Protein AF-A0A8S1D4C1-F1 (afdb_monomer_lite)

Structure (mmCIF, N/CA/C/O backbone):
data_AF-A0A8S1D4C1-F1
#
_entry.id   AF-A0A8S1D4C1-F1
#
loop_
_atom_site.group_PDB
_atom_site.id
_atom_site.type_symbol
_atom_site.label_atom_id
_atom_site.label_alt_id
_atom_site.label_comp_id
_atom_site.label_asym_id
_atom_site.label_entity_id
_atom_site.label_seq_id
_atom_site.pdbx_PDB_ins_code
_atom_site.Cartn_x
_atom_site.Cartn_y
_atom_site.Cartn_z
_atom_site.occupancy
_atom_site.B_iso_or_equiv
_atom_site.auth_seq_id
_atom_site.auth_comp_id
_atom_site.auth_asym_id
_atom_site.auth_atom_id
_atom_site.pdbx_PDB_model_num
ATOM 1 N N . MET A 1 1 ? 5.842 21.127 -34.708 1.00 58.44 1 MET A N 1
ATOM 2 C CA . MET A 1 1 ? 5.033 19.888 -34.715 1.00 58.44 1 MET A CA 1
ATOM 3 C C . MET A 1 1 ? 5.914 18.683 -34.988 1.00 58.44 1 MET A C 1
ATOM 5 O O . MET A 1 1 ? 6.517 18.639 -36.051 1.00 58.44 1 MET A O 1
ATOM 9 N N . LYS A 1 2 ? 5.946 17.712 -34.071 1.00 43.28 2 LYS A N 1
ATOM 10 C CA . LYS A 1 2 ? 6.078 1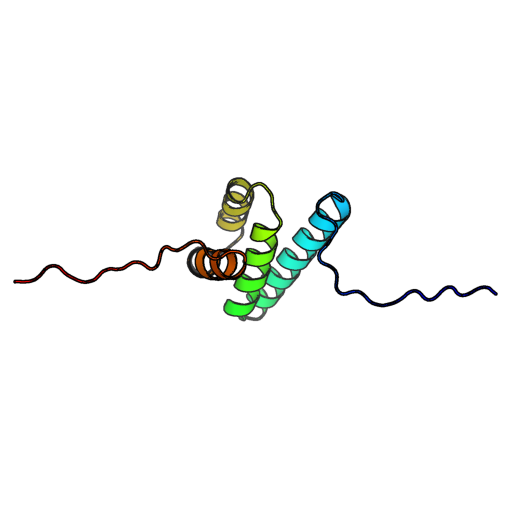6.279 -34.375 1.00 43.28 2 LYS A CA 1
ATOM 11 C C . LYS A 1 2 ? 5.741 15.495 -33.107 1.00 43.28 2 LYS A C 1
ATOM 13 O O . LYS A 1 2 ? 6.579 15.284 -32.240 1.00 43.28 2 LYS A O 1
ATOM 18 N N . ALA A 1 3 ? 4.458 15.166 -32.991 1.00 52.00 3 ALA A N 1
ATOM 19 C CA . ALA A 1 3 ? 3.951 14.205 -32.032 1.00 52.00 3 ALA A CA 1
ATOM 20 C C . ALA A 1 3 ? 4.585 12.839 -32.313 1.00 52.00 3 ALA A C 1
ATOM 22 O O . ALA A 1 3 ? 4.684 12.440 -33.473 1.00 52.00 3 ALA A O 1
ATOM 23 N N . ASN A 1 4 ? 4.968 12.112 -31.267 1.00 44.50 4 ASN A N 1
ATOM 24 C CA . ASN A 1 4 ? 5.166 10.677 -31.385 1.00 44.50 4 ASN A CA 1
ATOM 25 C C . ASN A 1 4 ? 4.525 9.960 -30.196 1.00 44.50 4 ASN A C 1
ATOM 27 O O . ASN A 1 4 ? 5.161 9.651 -29.194 1.00 44.50 4 ASN A O 1
ATOM 31 N N . MET A 1 5 ? 3.230 9.715 -30.376 1.00 63.28 5 MET A N 1
ATOM 32 C CA . MET A 1 5 ? 2.418 8.731 -29.676 1.00 63.28 5 MET A CA 1
ATOM 33 C C . MET A 1 5 ? 3.050 7.337 -29.815 1.00 63.28 5 MET A C 1
ATOM 35 O O . MET A 1 5 ? 3.154 6.816 -30.924 1.00 63.28 5 MET A O 1
ATOM 39 N N . LYS A 1 6 ? 3.455 6.726 -28.699 1.00 47.09 6 LYS A N 1
ATOM 40 C CA . LYS A 1 6 ? 3.627 5.270 -28.547 1.00 47.09 6 LYS A CA 1
ATOM 41 C C . LYS A 1 6 ? 3.069 4.918 -27.166 1.00 47.09 6 LYS A C 1
ATOM 43 O O . LYS A 1 6 ? 3.692 5.203 -26.156 1.00 47.09 6 LYS A O 1
ATOM 48 N N . ASN A 1 7 ? 1.774 4.629 -27.115 1.00 42.19 7 ASN A N 1
ATOM 49 C CA . ASN A 1 7 ? 1.251 3.267 -27.003 1.00 42.19 7 ASN A CA 1
ATOM 50 C C . ASN A 1 7 ? 1.513 2.645 -25.624 1.00 42.19 7 ASN A C 1
ATOM 52 O O . ASN A 1 7 ? 2.541 2.017 -25.391 1.00 42.19 7 ASN A O 1
ATOM 56 N N . THR A 1 8 ? 0.539 2.862 -24.740 1.00 51.91 8 THR A N 1
ATOM 57 C CA . THR A 1 8 ? -0.068 1.858 -23.856 1.00 51.91 8 THR A CA 1
ATOM 58 C C . THR A 1 8 ? 0.717 0.558 -23.689 1.00 51.91 8 THR A C 1
ATOM 60 O O . THR A 1 8 ? 0.669 -0.345 -24.528 1.00 51.91 8 THR A O 1
ATOM 63 N N . SER A 1 9 ? 1.346 0.409 -22.536 1.00 45.03 9 SER A N 1
ATOM 64 C CA . SER A 1 9 ? 1.537 -0.909 -21.960 1.00 45.03 9 SER A CA 1
ATOM 65 C C . SER A 1 9 ? 1.557 -0.741 -20.457 1.00 45.03 9 SER A C 1
ATOM 67 O O . SER A 1 9 ? 2.530 -0.219 -19.920 1.00 45.03 9 SER A O 1
ATOM 69 N N . SER A 1 10 ? 0.470 -1.154 -19.811 1.00 50.06 10 SER A N 1
ATOM 70 C CA . SER A 1 10 ? 0.435 -1.557 -18.411 1.00 50.06 10 SER A CA 1
ATOM 71 C C . SER A 1 10 ? 1.546 -2.590 -18.224 1.00 50.06 10 SER A C 1
ATOM 73 O O . SER A 1 10 ? 1.372 -3.775 -18.494 1.00 50.06 10 SER A O 1
ATOM 75 N N . LYS A 1 11 ? 2.753 -2.116 -17.937 1.00 47.00 11 LYS A N 1
ATOM 76 C CA . LYS A 1 11 ? 3.943 -2.933 -17.761 1.00 47.00 11 LYS A CA 1
ATOM 77 C C . LYS A 1 11 ? 4.443 -2.602 -16.385 1.00 47.00 11 LYS A C 1
ATOM 79 O O . LYS A 1 11 ? 4.834 -1.467 -16.125 1.00 47.00 11 LYS A O 1
ATOM 84 N N . LEU A 1 12 ? 4.381 -3.621 -15.541 1.00 49.69 12 LEU A N 1
ATOM 85 C CA . LEU A 1 12 ? 5.185 -3.744 -14.340 1.00 49.69 12 LEU A CA 1
ATOM 86 C C . LEU A 1 12 ? 6.534 -3.029 -14.561 1.00 49.69 12 LEU A C 1
ATOM 88 O O . LEU A 1 12 ? 7.132 -3.215 -15.633 1.00 49.69 12 LEU A O 1
ATOM 92 N N . PRO A 1 13 ? 6.974 -2.171 -13.623 1.00 52.25 13 PRO A N 1
ATOM 93 C CA . PRO A 1 13 ? 8.206 -1.409 -13.778 1.00 52.25 13 PRO A CA 1
ATOM 94 C C . PRO A 1 13 ? 9.354 -2.349 -14.152 1.00 52.25 13 PRO A C 1
ATOM 96 O O . PRO A 1 13 ? 9.432 -3.481 -13.670 1.00 52.25 13 PRO A O 1
ATOM 99 N N . ASN A 1 14 ? 10.244 -1.898 -15.041 1.00 58.28 14 ASN A N 1
ATOM 100 C CA . ASN A 1 14 ? 11.457 -2.652 -15.340 1.00 58.28 14 ASN A CA 1
ATOM 101 C C . ASN A 1 14 ? 12.213 -2.857 -14.024 1.00 58.28 14 ASN A C 1
ATOM 103 O O . ASN A 1 14 ? 12.697 -1.892 -13.449 1.00 58.28 14 ASN A O 1
ATOM 107 N N . MET A 1 15 ? 12.354 -4.100 -13.565 1.00 60.97 15 MET A N 1
ATOM 108 C CA . MET A 1 15 ? 13.010 -4.420 -12.286 1.00 60.97 15 MET A CA 1
ATOM 109 C C . MET A 1 15 ? 14.519 -4.088 -12.265 1.00 60.97 15 MET A C 1
ATOM 111 O O . MET A 1 15 ? 15.157 -4.210 -11.229 1.00 60.97 15 MET A O 1
ATOM 115 N N . ASN A 1 16 ? 15.089 -3.659 -13.401 1.00 62.72 16 ASN A N 1
ATOM 116 C CA . ASN A 1 16 ? 16.440 -3.087 -13.502 1.00 62.72 16 ASN A CA 1
ATOM 117 C C . ASN A 1 16 ? 16.482 -1.570 -13.244 1.00 62.72 16 ASN A C 1
ATOM 119 O O . ASN A 1 16 ? 17.560 -1.002 -13.090 1.00 62.72 16 ASN A O 1
ATOM 123 N N . ASP A 1 17 ? 15.330 -0.903 -13.231 1.00 75.88 17 ASP A N 1
ATOM 124 C CA . ASP A 1 17 ? 15.216 0.533 -13.019 1.00 75.88 17 ASP A CA 1
ATOM 125 C C . ASP A 1 17 ? 14.822 0.783 -11.560 1.00 75.88 17 ASP A C 1
ATOM 127 O O . ASP A 1 17 ? 13.646 0.763 -11.184 1.00 75.88 17 ASP A O 1
ATOM 131 N N . HIS A 1 18 ? 15.838 0.962 -10.712 1.00 73.31 18 HIS A N 1
ATOM 132 C CA . HIS A 1 18 ? 15.635 1.224 -9.288 1.00 73.31 18 HIS A CA 1
ATOM 133 C C . HIS A 1 18 ? 14.757 2.460 -9.047 1.00 73.31 18 HIS A C 1
ATOM 135 O O . HIS A 1 18 ? 14.020 2.481 -8.066 1.00 73.31 18 HIS A O 1
ATOM 141 N N . GLU A 1 19 ? 14.776 3.459 -9.938 1.00 81.81 19 GLU A N 1
ATOM 142 C CA . GLU A 1 19 ? 13.940 4.653 -9.793 1.00 81.81 19 GLU A CA 1
ATOM 143 C C . GLU A 1 19 ? 12.457 4.329 -10.033 1.00 81.81 19 GLU A C 1
ATOM 145 O O . GLU A 1 19 ? 11.593 4.777 -9.276 1.00 81.81 19 GLU A O 1
ATOM 150 N N . ALA A 1 20 ? 12.150 3.502 -11.037 1.00 82.81 20 ALA A N 1
ATOM 151 C CA . ALA A 1 20 ? 10.787 3.047 -11.304 1.00 82.81 20 ALA A CA 1
ATOM 152 C C . ALA A 1 20 ? 10.240 2.146 -10.184 1.00 82.81 20 ALA A C 1
ATOM 154 O O . ALA A 1 20 ? 9.097 2.325 -9.761 1.00 82.81 20 ALA A O 1
ATOM 155 N N . VAL A 1 21 ? 11.053 1.212 -9.673 1.00 82.31 21 VAL A N 1
ATOM 156 C CA . VAL A 1 21 ? 10.672 0.343 -8.544 1.00 82.31 21 VAL A CA 1
ATOM 157 C C . VAL A 1 21 ? 10.458 1.166 -7.277 1.00 82.31 21 VAL A C 1
ATOM 159 O O . VAL A 1 21 ? 9.461 0.975 -6.586 1.00 82.31 21 VAL A O 1
ATOM 162 N N . GLN A 1 22 ? 11.340 2.129 -6.997 1.00 82.69 22 GLN A N 1
ATOM 163 C CA . GLN A 1 22 ? 11.199 3.018 -5.848 1.00 82.69 22 GLN A CA 1
ATOM 164 C C . GLN A 1 22 ? 9.942 3.890 -5.953 1.00 82.69 22 GLN A C 1
ATOM 166 O O . GLN A 1 22 ? 9.228 4.048 -4.966 1.00 82.69 22 GLN A O 1
ATOM 171 N N . LYS A 1 23 ? 9.632 4.440 -7.135 1.00 86.50 23 LYS A N 1
ATOM 172 C CA . LYS A 1 23 ? 8.395 5.209 -7.346 1.00 86.50 23 LYS A CA 1
ATOM 173 C C . LYS A 1 23 ? 7.150 4.353 -7.161 1.00 86.50 23 LYS A C 1
ATOM 175 O O . LYS A 1 23 ? 6.234 4.792 -6.476 1.00 86.50 23 LYS A O 1
ATOM 180 N N . PHE A 1 24 ? 7.137 3.142 -7.718 1.00 86.88 24 PHE A N 1
ATOM 181 C CA . PHE A 1 24 ? 6.032 2.205 -7.533 1.00 86.88 24 PHE A CA 1
ATOM 182 C C . PHE A 1 24 ? 5.844 1.856 -6.054 1.00 86.88 24 PHE A C 1
ATOM 184 O O . PHE A 1 24 ? 4.737 1.949 -5.542 1.00 86.88 24 PHE A O 1
ATOM 191 N N . PHE A 1 25 ? 6.937 1.554 -5.349 1.00 86.19 25 PHE A N 1
ATOM 192 C CA . PHE A 1 25 ? 6.925 1.295 -3.914 1.00 86.19 25 PHE A CA 1
ATOM 193 C C . PHE A 1 25 ? 6.306 2.457 -3.121 1.00 86.19 25 PHE A C 1
ATOM 195 O O . PHE A 1 25 ? 5.382 2.246 -2.343 1.00 86.19 25 PHE A O 1
ATOM 202 N N . ILE A 1 26 ? 6.775 3.690 -3.342 1.00 88.12 26 ILE A N 1
ATOM 203 C CA . ILE A 1 26 ? 6.252 4.868 -2.635 1.00 88.12 26 ILE A CA 1
ATOM 204 C C . ILE A 1 26 ? 4.772 5.100 -2.967 1.00 88.12 26 ILE A C 1
ATOM 206 O O . ILE A 1 26 ? 4.001 5.431 -2.071 1.00 88.12 26 ILE A O 1
ATOM 210 N N . GLN A 1 27 ? 4.367 4.923 -4.228 1.00 90.56 27 GLN A N 1
ATOM 211 C CA . GLN A 1 27 ? 2.966 5.074 -4.623 1.00 90.56 27 GLN A CA 1
ATOM 212 C C . GLN A 1 27 ? 2.061 4.040 -3.953 1.00 90.56 27 GLN A C 1
ATOM 214 O O . GLN A 1 27 ? 1.034 4.427 -3.408 1.00 90.56 27 GLN A O 1
ATOM 219 N N . GLU A 1 28 ? 2.444 2.762 -3.957 1.00 90.62 28 GLU A N 1
ATOM 220 C CA . GLU A 1 28 ? 1.664 1.701 -3.311 1.00 90.62 28 GLU A CA 1
ATOM 221 C C . GLU A 1 28 ? 1.555 1.928 -1.796 1.00 90.62 28 GLU A C 1
ATOM 223 O O . GLU A 1 28 ? 0.478 1.766 -1.231 1.00 90.62 28 GLU A O 1
ATOM 228 N N . VAL A 1 29 ? 2.631 2.368 -1.131 1.00 88.38 29 VAL A N 1
ATOM 229 C CA . VAL A 1 29 ? 2.578 2.690 0.306 1.00 88.38 29 VAL A CA 1
ATOM 230 C C . VAL A 1 29 ? 1.630 3.856 0.581 1.00 88.38 29 VAL A C 1
ATOM 232 O O . VAL A 1 29 ? 0.786 3.740 1.463 1.00 88.38 29 VAL A O 1
ATOM 235 N N . GLN A 1 30 ? 1.715 4.943 -0.191 1.00 90.69 30 GLN A N 1
ATOM 236 C CA . GLN A 1 30 ? 0.823 6.096 -0.020 1.00 90.69 30 GLN A CA 1
ATOM 237 C C . GLN A 1 30 ? -0.645 5.728 -0.242 1.00 90.69 30 GLN A C 1
ATOM 239 O O . GLN A 1 30 ? -1.497 6.140 0.540 1.00 90.69 30 GLN A O 1
ATOM 244 N N . LEU A 1 31 ? -0.940 4.938 -1.279 1.00 92.50 31 LEU A N 1
ATOM 245 C CA . LEU A 1 31 ? -2.300 4.468 -1.540 1.00 92.50 31 LEU A CA 1
ATOM 246 C C . LEU A 1 31 ? -2.788 3.551 -0.415 1.00 92.50 31 LEU A C 1
ATOM 248 O O . LEU A 1 31 ? -3.927 3.668 0.030 1.00 92.50 31 LEU A O 1
ATOM 252 N N . GLY A 1 32 ? -1.900 2.687 0.084 1.00 91.12 32 GLY A N 1
ATOM 253 C CA . GLY A 1 32 ? -2.158 1.825 1.225 1.00 91.12 32 GLY A CA 1
ATOM 254 C C . GLY A 1 32 ? -2.541 2.612 2.480 1.00 91.12 32 GLY A C 1
ATOM 255 O O . GLY A 1 32 ? -3.561 2.333 3.108 1.00 91.12 32 GLY A O 1
ATOM 256 N N . GLU A 1 33 ? -1.753 3.632 2.820 1.00 88.38 33 GLU A N 1
ATOM 257 C CA . GLU A 1 33 ? -2.009 4.525 3.955 1.00 88.38 33 GLU A CA 1
ATOM 258 C C . GLU A 1 33 ? -3.277 5.369 3.772 1.00 88.38 33 GLU A C 1
ATOM 260 O O . GLU A 1 33 ? -4.024 5.563 4.732 1.00 88.38 33 GLU A O 1
ATOM 265 N N . GLU A 1 34 ? -3.560 5.842 2.558 1.00 92.44 34 GLU A N 1
ATOM 266 C CA . GLU A 1 34 ? -4.782 6.594 2.264 1.00 92.44 34 GLU A CA 1
ATOM 267 C C . GLU A 1 34 ? -6.038 5.730 2.450 1.00 92.44 34 GLU A C 1
ATOM 269 O O . GLU A 1 34 ? -6.982 6.160 3.115 1.00 92.44 34 GLU A O 1
ATOM 274 N N . LEU A 1 35 ? -6.032 4.492 1.946 1.00 92.44 35 LEU A N 1
ATOM 275 C CA . LEU A 1 35 ? -7.124 3.533 2.145 1.00 92.44 35 LEU A CA 1
ATOM 276 C C . LEU A 1 35 ? -7.304 3.187 3.628 1.00 92.44 35 LEU A C 1
ATOM 278 O O . LEU A 1 35 ? -8.425 3.229 4.141 1.00 92.44 35 LEU A O 1
ATOM 282 N N . LEU A 1 36 ? -6.201 2.974 4.354 1.00 88.56 36 LEU A N 1
ATOM 283 C CA . LEU A 1 36 ? -6.228 2.771 5.804 1.00 88.56 36 LEU A CA 1
ATOM 284 C C . LEU A 1 36 ? -6.844 3.964 6.545 1.00 88.56 36 LEU A C 1
ATOM 286 O O . LEU A 1 36 ? -7.639 3.768 7.465 1.00 88.56 36 LEU A O 1
ATOM 290 N N . GLY A 1 37 ? -6.523 5.193 6.133 1.00 87.44 37 GLY A N 1
ATOM 291 C CA . GLY A 1 37 ? -7.097 6.420 6.689 1.00 87.44 37 GLY A CA 1
ATOM 292 C C . GLY A 1 37 ? -8.594 6.585 6.404 1.00 87.44 37 GLY A C 1
ATOM 293 O O . GLY A 1 37 ? -9.310 7.175 7.213 1.00 87.44 37 GLY A O 1
ATOM 294 N N . GLN A 1 38 ? -9.082 6.028 5.293 1.00 91.75 38 GLN A N 1
ATOM 295 C CA . GLN A 1 38 ? -10.507 5.987 4.943 1.00 91.75 38 GLN A CA 1
ATOM 296 C C . GLN A 1 38 ? -11.275 4.868 5.669 1.00 91.75 38 GLN A C 1
ATOM 298 O O . GLN A 1 38 ? -12.506 4.852 5.639 1.00 91.75 38 GLN A O 1
ATOM 303 N N . GLY A 1 39 ? -10.569 3.960 6.353 1.00 88.06 39 GLY A N 1
AT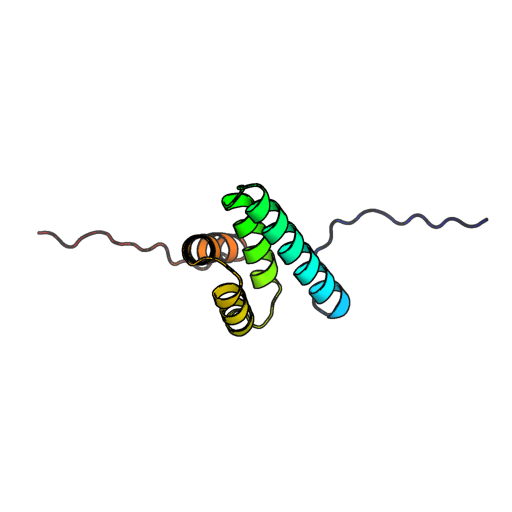OM 304 C CA . GLY A 1 39 ? -11.140 2.787 7.016 1.00 88.06 39 GLY A CA 1
ATOM 305 C C . GLY A 1 39 ? -11.204 1.537 6.132 1.00 88.06 39 GLY A C 1
ATOM 306 O O . GLY A 1 39 ? -11.710 0.511 6.585 1.00 88.06 39 GLY A O 1
ATOM 307 N N . ASP A 1 40 ? -10.674 1.596 4.908 1.00 89.25 40 ASP A N 1
ATOM 308 C CA . ASP A 1 40 ? -10.530 0.443 4.020 1.00 89.25 40 ASP A CA 1
ATOM 309 C C . ASP A 1 40 ? -9.215 -0.285 4.324 1.00 89.25 40 ASP A C 1
ATOM 311 O O . ASP A 1 40 ? -8.151 -0.035 3.749 1.00 89.25 40 ASP A O 1
ATOM 315 N N . VAL A 1 41 ? -9.293 -1.179 5.307 1.00 87.75 41 VAL A N 1
ATOM 316 C CA . VAL A 1 41 ? -8.132 -1.943 5.766 1.00 87.75 41 VAL A CA 1
ATOM 317 C C . VAL A 1 41 ? -7.728 -3.009 4.752 1.00 87.75 41 VAL A C 1
ATOM 319 O O . VAL A 1 41 ? -6.538 -3.259 4.587 1.00 87.75 41 VAL A O 1
ATOM 322 N N . GLU A 1 42 ? -8.686 -3.626 4.060 1.00 87.38 42 GLU A N 1
ATOM 323 C CA . GLU A 1 42 ? -8.402 -4.697 3.100 1.00 87.38 42 GLU A CA 1
ATOM 324 C C . GLU A 1 42 ? -7.648 -4.162 1.880 1.00 87.38 42 GLU A C 1
ATOM 326 O O . GLU A 1 42 ? -6.581 -4.685 1.548 1.00 87.38 42 GLU A O 1
ATOM 331 N N . GLY A 1 43 ? -8.134 -3.075 1.272 1.00 88.81 43 GLY A N 1
ATOM 332 C CA . GLY A 1 43 ? -7.458 -2.425 0.151 1.00 88.81 43 GLY A CA 1
ATOM 333 C C . GLY A 1 43 ? -6.113 -1.828 0.562 1.00 88.81 43 GLY A C 1
ATOM 334 O O . GLY A 1 43 ? -5.118 -1.973 -0.150 1.00 88.81 43 GLY A O 1
ATOM 335 N N . GLY A 1 44 ? -6.046 -1.218 1.749 1.00 90.81 44 GLY A N 1
ATOM 336 C CA . GLY A 1 44 ? -4.803 -0.649 2.259 1.00 90.81 44 GLY A CA 1
ATOM 337 C C . GLY A 1 44 ? -3.698 -1.692 2.441 1.00 90.81 44 GLY A C 1
ATOM 338 O O . GLY A 1 44 ? -2.546 -1.488 2.048 1.00 90.81 44 GLY A O 1
ATOM 339 N N . VAL A 1 45 ? -4.067 -2.851 2.987 1.00 88.38 45 VAL A N 1
ATOM 340 C CA . VAL A 1 45 ? -3.173 -3.996 3.164 1.00 88.38 45 VAL A CA 1
ATOM 341 C C . VAL A 1 45 ? -2.742 -4.606 1.823 1.00 88.38 45 VAL A C 1
ATOM 343 O O . VAL A 1 45 ? -1.579 -4.992 1.689 1.00 88.38 45 VAL A O 1
ATOM 346 N N . GLU A 1 46 ? -3.630 -4.671 0.828 1.00 88.75 46 GLU A N 1
ATOM 347 C CA . GLU A 1 46 ? -3.311 -5.196 -0.507 1.00 88.75 46 GLU A CA 1
ATOM 348 C C . GLU A 1 46 ? -2.204 -4.376 -1.194 1.00 88.75 46 GLU A C 1
ATOM 350 O O . GLU A 1 46 ? -1.195 -4.940 -1.627 1.00 88.75 46 GLU A O 1
ATOM 355 N N . HIS A 1 47 ? -2.326 -3.044 -1.207 1.00 91.31 47 HIS A N 1
ATOM 356 C CA . HIS A 1 47 ? -1.302 -2.161 -1.780 1.00 91.31 47 HIS A CA 1
ATOM 357 C C . HIS A 1 47 ? 0.029 -2.234 -1.020 1.00 91.31 47 HIS A C 1
ATOM 359 O O . HIS A 1 47 ? 1.102 -2.326 -1.621 1.00 91.31 47 HIS A O 1
ATOM 365 N N . LEU A 1 48 ? -0.006 -2.286 0.314 1.00 88.81 48 LEU A N 1
ATOM 366 C CA . LEU A 1 48 ? 1.209 -2.458 1.112 1.00 88.81 48 LEU A CA 1
ATOM 367 C C . LEU A 1 48 ? 1.914 -3.788 0.812 1.00 88.81 48 LEU A C 1
ATOM 369 O O . LEU A 1 48 ? 3.140 -3.831 0.712 1.00 88.81 48 LEU A O 1
ATOM 373 N N . ALA A 1 49 ? 1.167 -4.875 0.625 1.00 86.44 49 ALA A N 1
ATOM 374 C CA . ALA A 1 49 ? 1.737 -6.168 0.262 1.00 86.44 49 ALA A CA 1
ATOM 375 C C . ALA A 1 49 ? 2.342 -6.168 -1.153 1.00 86.44 49 ALA A C 1
ATOM 377 O O . ALA A 1 49 ? 3.415 -6.744 -1.354 1.00 86.44 49 ALA A O 1
ATOM 378 N N . ASN A 1 50 ? 1.730 -5.470 -2.113 1.00 86.12 50 ASN A N 1
ATOM 379 C CA . ASN A 1 50 ? 2.319 -5.251 -3.438 1.00 86.12 50 ASN A CA 1
ATOM 380 C C . ASN A 1 50 ? 3.643 -4.475 -3.344 1.00 86.12 50 ASN A C 1
ATOM 382 O O . ASN A 1 50 ? 4.626 -4.842 -3.994 1.00 86.12 50 ASN A O 1
ATOM 386 N N . ALA A 1 51 ? 3.703 -3.449 -2.486 1.00 87.38 51 ALA A N 1
ATOM 387 C CA . ALA A 1 51 ? 4.924 -2.697 -2.200 1.00 87.38 51 ALA A CA 1
ATOM 388 C C . ALA A 1 51 ? 6.027 -3.602 -1.612 1.00 87.38 51 ALA A C 1
ATOM 390 O O . ALA A 1 51 ? 7.196 -3.508 -1.995 1.00 87.38 51 ALA A O 1
ATOM 391 N N . VAL A 1 52 ? 5.659 -4.532 -0.725 1.00 85.12 52 VAL A N 1
ATOM 392 C CA . VAL A 1 52 ? 6.578 -5.547 -0.184 1.00 85.12 52 VAL A CA 1
ATOM 393 C C . VAL A 1 52 ? 7.044 -6.516 -1.270 1.00 85.12 52 VAL A C 1
ATOM 395 O O . VAL A 1 52 ? 8.225 -6.853 -1.300 1.00 85.12 52 VAL A O 1
ATOM 398 N N . SER A 1 53 ? 6.169 -6.916 -2.196 1.00 81.75 53 SER A N 1
ATOM 399 C CA . SER A 1 53 ? 6.514 -7.836 -3.288 1.00 81.75 53 SER A CA 1
ATOM 400 C C . SER A 1 53 ? 7.541 -7.265 -4.269 1.00 81.75 53 SER A C 1
ATOM 402 O O . SER A 1 53 ? 8.282 -8.037 -4.878 1.00 81.75 53 SER A O 1
ATOM 404 N N . VAL A 1 54 ? 7.580 -5.944 -4.462 1.00 80.56 54 VAL A N 1
ATOM 405 C CA . VAL A 1 54 ? 8.588 -5.295 -5.323 1.00 80.56 54 VAL A CA 1
ATOM 406 C C . VAL A 1 54 ? 9.879 -4.967 -4.575 1.00 80.56 54 VAL A C 1
ATOM 408 O O . VAL A 1 54 ? 10.906 -4.684 -5.195 1.00 80.56 54 VAL A O 1
ATOM 411 N N . CYS A 1 55 ? 9.845 -5.001 -3.244 1.00 75.94 55 CYS A N 1
ATOM 412 C CA . CYS A 1 55 ? 11.008 -4.775 -2.411 1.00 75.94 55 CYS A CA 1
ATOM 413 C C . CYS A 1 55 ? 11.875 -6.042 -2.378 1.00 75.94 55 CYS A C 1
ATOM 415 O O . CYS A 1 55 ? 11.445 -7.100 -1.928 1.00 75.94 55 CYS A O 1
ATOM 417 N N . GLY A 1 56 ? 13.142 -5.936 -2.787 1.00 70.31 56 GLY A N 1
ATOM 418 C CA . GLY A 1 56 ? 14.097 -7.051 -2.690 1.00 70.31 56 GLY A CA 1
ATOM 419 C C . GLY A 1 56 ? 14.445 -7.461 -1.249 1.00 70.31 56 GLY A C 1
ATOM 420 O O . GLY A 1 56 ? 15.100 -8.480 -1.046 1.00 70.31 56 GLY A O 1
ATOM 421 N N . GLN A 1 57 ? 14.025 -6.678 -0.247 1.00 75.12 57 GLN A N 1
ATOM 422 C CA . GLN A 1 57 ? 14.232 -6.952 1.177 1.00 75.12 57 GLN A CA 1
ATOM 423 C C . GLN A 1 57 ? 12.931 -6.774 1.974 1.00 75.12 57 GLN A C 1
ATOM 425 O O . GLN A 1 57 ? 12.735 -5.749 2.633 1.00 75.12 57 GLN A O 1
ATOM 430 N N . PRO A 1 58 ? 12.058 -7.796 1.994 1.00 75.19 58 PRO A N 1
ATOM 431 C CA . PRO A 1 58 ? 10.805 -7.728 2.738 1.00 75.19 58 PRO A CA 1
ATOM 432 C C . PRO A 1 58 ? 11.027 -7.521 4.242 1.00 75.19 58 PRO A C 1
ATOM 434 O O . PRO A 1 58 ? 10.242 -6.830 4.874 1.00 75.19 58 PRO A O 1
ATOM 437 N N . GLN A 1 59 ? 12.110 -8.049 4.831 1.00 77.62 59 GLN A N 1
ATOM 438 C CA . GLN A 1 59 ? 12.352 -7.945 6.279 1.00 77.62 59 GLN A CA 1
ATOM 439 C C . GLN A 1 59 ? 12.564 -6.510 6.772 1.00 77.62 59 GLN A C 1
ATOM 441 O O . GLN A 1 59 ? 12.023 -6.131 7.808 1.00 77.62 59 GLN A O 1
ATOM 446 N N . GLN A 1 60 ? 13.348 -5.71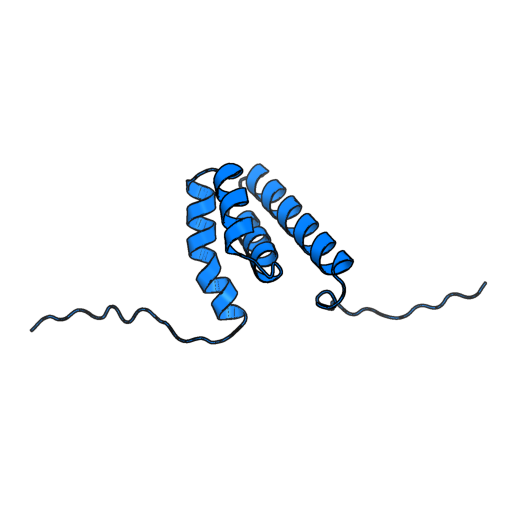2 6.044 1.00 81.69 60 GLN A N 1
ATOM 447 C CA . GLN A 1 60 ? 13.665 -4.348 6.464 1.00 81.69 60 GLN A CA 1
ATOM 448 C C . GLN A 1 60 ? 12.438 -3.445 6.334 1.00 81.69 60 GLN A C 1
ATOM 450 O O . GLN A 1 60 ? 12.144 -2.648 7.222 1.00 81.69 60 GLN A O 1
ATOM 455 N N . LEU A 1 61 ? 11.666 -3.651 5.269 1.00 82.44 61 LEU A N 1
ATOM 456 C CA . LEU A 1 61 ? 10.398 -2.974 5.065 1.00 82.44 61 LEU A CA 1
ATOM 457 C C . LEU A 1 61 ? 9.344 -3.385 6.103 1.00 82.44 61 LEU A C 1
ATOM 459 O O . LEU A 1 61 ? 8.675 -2.522 6.661 1.00 82.44 61 LEU A O 1
ATOM 463 N N . LEU A 1 62 ? 9.230 -4.680 6.410 1.00 83.88 62 LEU A N 1
ATOM 464 C CA . LEU A 1 62 ? 8.321 -5.184 7.442 1.00 83.88 62 LEU A CA 1
ATOM 465 C C . LEU A 1 62 ? 8.615 -4.565 8.809 1.00 83.88 62 LEU A C 1
ATOM 467 O O . LEU A 1 62 ? 7.674 -4.218 9.515 1.00 83.88 62 LEU A O 1
ATOM 471 N N . GLN A 1 63 ? 9.889 -4.375 9.172 1.00 83.81 63 GLN A N 1
ATOM 472 C CA . GLN A 1 63 ? 10.234 -3.676 10.413 1.00 83.81 63 GLN A CA 1
ATOM 473 C C . GLN A 1 63 ? 9.740 -2.230 10.425 1.00 83.81 63 GLN A C 1
ATOM 475 O O . GLN A 1 63 ? 9.213 -1.782 11.440 1.00 83.81 63 GLN A O 1
ATOM 480 N N . VAL A 1 64 ? 9.886 -1.504 9.314 1.00 86.25 64 VAL A N 1
ATOM 481 C CA . VAL A 1 64 ? 9.392 -0.123 9.220 1.00 86.25 64 VAL A CA 1
ATOM 482 C C . VAL A 1 64 ? 7.870 -0.102 9.327 1.00 86.25 64 VAL A C 1
ATOM 484 O O . VAL A 1 64 ? 7.339 0.619 10.166 1.00 86.25 64 VAL A O 1
ATOM 487 N N . LEU A 1 65 ? 7.177 -0.950 8.560 1.00 83.00 65 LEU A N 1
ATOM 488 C CA . LEU A 1 65 ? 5.716 -1.055 8.592 1.00 83.00 65 LEU A CA 1
ATOM 489 C C . LEU A 1 65 ? 5.191 -1.442 9.978 1.00 83.00 65 LEU A C 1
ATOM 491 O O . LEU A 1 65 ? 4.159 -0.937 10.401 1.00 83.00 65 LEU A O 1
ATOM 495 N N . GLN A 1 66 ? 5.908 -2.283 10.723 1.00 85.56 66 GLN A N 1
ATOM 496 C CA . GLN A 1 66 ? 5.544 -2.635 12.097 1.00 85.56 66 GLN A CA 1
ATOM 497 C C . GLN A 1 66 ? 5.634 -1.440 13.063 1.00 85.56 66 GLN A C 1
ATOM 499 O O . GLN A 1 66 ? 4.924 -1.415 14.065 1.00 85.56 66 GLN A O 1
ATOM 504 N N . GLN A 1 67 ? 6.522 -0.474 12.803 1.00 84.88 67 GLN A N 1
ATOM 505 C CA . GLN A 1 67 ? 6.661 0.735 13.625 1.00 84.88 67 GLN A CA 1
ATOM 506 C C . GLN A 1 67 ? 5.688 1.846 13.214 1.00 84.88 67 GLN A C 1
ATOM 508 O O . GLN A 1 67 ? 5.346 2.682 14.048 1.00 84.88 67 GLN A O 1
ATOM 513 N N . THR A 1 68 ? 5.260 1.878 11.950 1.00 82.69 68 THR A N 1
ATOM 514 C CA . THR A 1 68 ? 4.359 2.917 11.431 1.00 82.69 68 THR A CA 1
ATOM 515 C C . THR A 1 68 ? 2.886 2.524 11.504 1.00 82.69 68 THR A C 1
ATOM 517 O O . THR A 1 68 ? 2.038 3.398 11.671 1.00 82.69 68 THR A O 1
ATOM 520 N N . LEU A 1 69 ? 2.564 1.230 11.409 1.00 81.38 69 LEU A N 1
ATOM 521 C CA . LEU A 1 69 ? 1.189 0.739 11.385 1.00 81.38 69 LEU A CA 1
ATOM 522 C C . LEU A 1 69 ? 0.712 0.236 12.755 1.00 81.38 69 LEU A C 1
ATOM 524 O O . LEU A 1 69 ? 1.488 -0.325 13.532 1.00 81.38 69 LEU A O 1
ATOM 528 N N . PRO A 1 70 ? -0.599 0.337 13.039 1.00 83.19 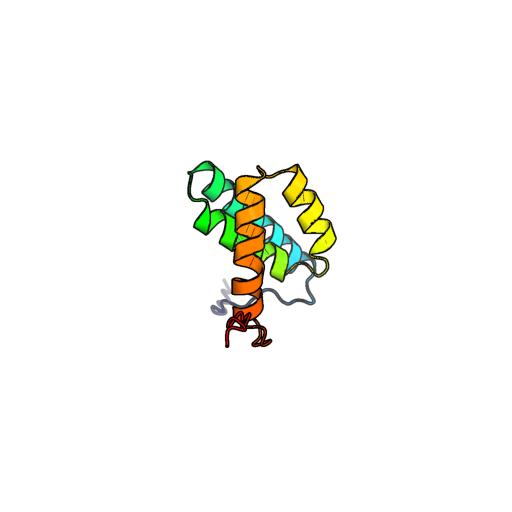70 PRO A N 1
ATOM 529 C CA . PRO A 1 70 ? -1.200 -0.325 14.187 1.00 83.19 70 PRO A CA 1
ATOM 530 C C . PRO A 1 70 ? -1.027 -1.857 14.127 1.00 83.19 70 PRO A C 1
ATOM 532 O O . PRO A 1 70 ? -1.102 -2.441 13.040 1.00 83.19 70 PRO A O 1
ATOM 535 N N . PRO A 1 71 ? -0.926 -2.547 15.282 1.00 81.88 71 PRO A N 1
ATOM 536 C CA . PRO A 1 71 ? -0.724 -3.999 15.339 1.00 81.88 71 PRO A CA 1
ATOM 537 C C . PRO A 1 71 ? -1.780 -4.805 14.570 1.00 81.88 71 PRO A C 1
ATOM 539 O O . PRO A 1 71 ? -1.468 -5.832 13.975 1.00 81.88 71 PRO A O 1
ATOM 542 N N . GLN A 1 72 ? -3.029 -4.326 14.562 1.00 84.38 72 GLN A N 1
ATOM 543 C CA . GLN A 1 72 ? -4.149 -4.979 13.878 1.00 84.38 72 GLN A CA 1
ATOM 544 C C . GLN A 1 72 ? -3.981 -4.971 12.353 1.00 84.38 72 GLN A C 1
ATOM 546 O O . GLN A 1 72 ? -4.214 -5.986 11.704 1.00 84.38 72 GLN A O 1
ATOM 551 N N . VAL A 1 73 ? -3.528 -3.849 11.790 1.00 84.38 73 VAL A N 1
ATOM 552 C CA . VAL A 1 73 ? -3.295 -3.704 10.346 1.00 84.38 73 VAL A CA 1
ATOM 553 C C . VAL A 1 73 ? -2.089 -4.537 9.922 1.00 84.38 73 VAL A C 1
ATOM 555 O O . VAL A 1 73 ? -2.144 -5.254 8.928 1.00 84.38 73 VAL A O 1
ATOM 558 N N . PHE A 1 74 ? -1.014 -4.501 10.713 1.00 86.31 74 PHE A N 1
ATOM 559 C CA . PHE A 1 74 ? 0.182 -5.295 10.443 1.00 86.31 74 PHE A CA 1
ATOM 560 C C . PHE A 1 74 ? -0.100 -6.807 10.473 1.00 86.31 74 PHE A C 1
ATOM 562 O O . PHE A 1 74 ? 0.416 -7.551 9.641 1.00 86.31 74 PHE A O 1
ATOM 569 N N . PHE A 1 75 ? -0.956 -7.273 11.388 1.00 85.88 75 PHE A N 1
ATOM 570 C CA . PHE A 1 75 ? -1.374 -8.675 11.431 1.00 85.88 75 PHE A CA 1
ATOM 571 C C . PHE A 1 75 ? -2.139 -9.088 10.163 1.00 85.88 75 PHE A C 1
ATOM 573 O O . PHE A 1 75 ? -1.853 -10.139 9.590 1.00 85.88 75 PHE A O 1
ATOM 580 N N . LEU A 1 76 ? -3.053 -8.238 9.683 1.00 86.69 76 LEU A N 1
ATOM 581 C CA . LEU A 1 76 ? -3.778 -8.468 8.428 1.00 86.69 76 LEU A CA 1
ATOM 582 C C . LEU A 1 76 ? -2.834 -8.485 7.221 1.00 86.69 76 LEU A C 1
ATOM 584 O O . LEU A 1 76 ? -2.953 -9.361 6.366 1.00 86.69 76 LEU A O 1
ATOM 588 N N . LEU A 1 77 ? -1.838 -7.595 7.191 1.00 85.50 77 LEU A N 1
ATOM 589 C CA . LEU A 1 77 ? -0.767 -7.620 6.192 1.00 85.50 77 LEU A CA 1
ATOM 590 C C . LEU A 1 77 ? -0.002 -8.941 6.201 1.00 85.50 77 LEU A C 1
ATOM 592 O O . LEU A 1 77 ? 0.188 -9.543 5.146 1.00 85.50 77 LEU A O 1
ATOM 596 N N . MET A 1 78 ? 0.389 -9.436 7.376 1.00 85.06 78 MET A N 1
ATOM 597 C CA . MET A 1 78 ? 1.051 -10.737 7.491 1.00 85.06 78 MET A CA 1
ATOM 598 C C . MET A 1 78 ? 0.166 -11.904 7.044 1.00 85.06 78 MET A C 1
ATOM 600 O O . MET A 1 78 ? 0.696 -12.893 6.544 1.00 85.06 78 MET A O 1
ATOM 604 N N . GLN A 1 79 ? -1.155 -11.798 7.193 1.00 84.44 79 GLN A N 1
ATOM 605 C CA . GLN A 1 79 ? -2.103 -12.813 6.734 1.00 84.44 79 GLN A CA 1
ATOM 606 C C . GLN A 1 79 ? -2.329 -12.759 5.212 1.00 84.44 79 GLN A C 1
ATOM 608 O O . GLN A 1 79 ? -2.523 -13.799 4.585 1.00 84.44 79 GLN A O 1
ATOM 613 N N . GLN A 1 80 ? -2.263 -11.570 4.606 1.00 80.00 80 GLN A N 1
ATOM 614 C CA . GLN A 1 80 ? -2.424 -11.368 3.160 1.00 80.00 80 GLN A CA 1
ATOM 615 C C . GLN A 1 80 ? -1.145 -11.630 2.361 1.00 80.00 80 GLN A C 1
ATOM 617 O O . GLN A 1 80 ? -1.213 -12.127 1.237 1.00 80.00 80 GLN A O 1
ATOM 622 N N . LEU A 1 81 ? 0.030 -11.370 2.940 1.00 77.69 81 LEU A N 1
ATOM 623 C CA . LEU A 1 81 ? 1.321 -11.639 2.304 1.00 77.69 81 LEU A CA 1
ATOM 624 C C . LEU A 1 81 ? 1.454 -13.050 1.707 1.00 77.69 81 LEU A C 1
ATOM 626 O O . LEU A 1 81 ? 1.815 -13.136 0.533 1.00 77.69 81 LEU A O 1
ATOM 630 N N . PRO A 1 82 ? 1.160 -14.155 2.424 1.00 76.81 82 PRO A N 1
ATOM 631 C CA . PRO A 1 82 ? 1.233 -15.491 1.839 1.00 76.81 82 PRO A CA 1
ATOM 632 C C . PRO A 1 82 ? 0.229 -15.674 0.699 1.00 76.81 82 PRO A C 1
ATOM 634 O O . PRO A 1 82 ? 0.567 -16.311 -0.291 1.00 76.81 82 PRO A O 1
ATOM 637 N N . THR A 1 83 ? -0.963 -15.079 0.770 1.00 74.56 83 THR A N 1
ATOM 638 C CA . THR A 1 83 ? -1.962 -15.138 -0.309 1.00 74.56 83 THR A CA 1
ATOM 639 C C . THR A 1 83 ? -1.459 -14.447 -1.574 1.00 74.56 83 THR A C 1
ATOM 641 O O . THR A 1 83 ? -1.565 -15.011 -2.660 1.00 74.56 83 THR A O 1
ATOM 644 N N . ILE A 1 84 ? -0.871 -13.257 -1.447 1.00 68.62 84 ILE A N 1
ATOM 645 C CA . ILE A 1 84 ? -0.406 -12.439 -2.577 1.00 68.62 84 ILE A CA 1
ATOM 646 C C . ILE A 1 84 ? 0.897 -13.007 -3.155 1.00 68.62 84 ILE A C 1
ATOM 648 O O . ILE A 1 84 ? 1.029 -13.146 -4.371 1.00 68.62 84 ILE A O 1
ATOM 652 N N . MET A 1 85 ? 1.820 -13.450 -2.297 1.00 64.94 85 MET A N 1
ATOM 653 C CA . MET A 1 85 ? 3.058 -14.114 -2.713 1.00 64.94 85 MET A CA 1
ATOM 654 C C . MET A 1 85 ? 2.779 -15.461 -3.401 1.00 64.94 85 MET A C 1
ATOM 656 O O . MET A 1 85 ? 3.402 -15.770 -4.416 1.00 64.94 85 MET A O 1
ATOM 660 N N . ASN A 1 86 ? 1.790 -16.225 -2.921 1.00 61.28 86 ASN A N 1
ATOM 661 C CA . ASN A 1 86 ? 1.354 -17.478 -3.546 1.00 61.28 86 ASN A CA 1
ATOM 662 C C . ASN A 1 86 ? 0.555 -17.249 -4.845 1.00 61.28 86 ASN A C 1
ATOM 664 O O . ASN A 1 86 ? 0.542 -18.099 -5.733 1.00 61.28 86 ASN A O 1
ATOM 668 N N . LYS A 1 87 ? -0.082 -16.081 -5.004 1.00 58.62 87 LYS A N 1
ATOM 669 C CA . LYS A 1 87 ? -0.740 -15.670 -6.257 1.00 58.62 87 LYS A CA 1
ATOM 670 C C . LYS A 1 87 ? 0.257 -15.174 -7.314 1.00 58.62 87 LYS A C 1
ATOM 672 O O . LYS A 1 87 ? -0.081 -15.155 -8.495 1.00 58.62 87 LYS A O 1
ATOM 677 N N . GLY A 1 88 ? 1.479 -14.826 -6.898 1.00 54.62 88 GLY A N 1
ATOM 678 C CA . GLY A 1 88 ? 2.603 -14.452 -7.761 1.00 54.62 88 GLY A CA 1
ATOM 679 C C . GLY A 1 88 ? 3.468 -15.625 -8.237 1.00 54.62 88 GLY A C 1
ATOM 680 O O . GLY A 1 88 ? 4.011 -15.550 -9.334 1.00 54.62 88 GLY A O 1
ATOM 681 N N . PHE A 1 89 ? 3.569 -16.719 -7.476 1.00 51.28 89 PHE A N 1
ATOM 682 C CA . PHE A 1 89 ? 4.238 -17.964 -7.878 1.00 51.28 89 PHE A CA 1
ATOM 683 C C . PHE A 1 89 ? 3.603 -19.148 -7.129 1.00 51.28 89 PHE A C 1
ATOM 685 O O . PHE A 1 89 ? 3.519 -19.081 -5.902 1.00 51.28 89 PHE A O 1
ATOM 692 N N . PRO A 1 90 ? 3.194 -20.242 -7.807 1.00 42.31 90 PRO A N 1
ATOM 693 C CA . PRO A 1 90 ? 2.685 -21.427 -7.130 1.00 42.31 90 PRO A CA 1
ATOM 694 C C . PRO A 1 90 ? 3.834 -22.100 -6.375 1.00 42.31 90 PRO A C 1
ATOM 696 O O . PRO A 1 90 ? 4.582 -22.896 -6.939 1.00 42.31 90 PRO A O 1
ATOM 699 N N . SER A 1 91 ? 3.975 -21.777 -5.095 1.00 41.94 91 SER A N 1
ATOM 700 C CA . SER A 1 91 ? 4.775 -22.564 -4.164 1.00 41.94 91 SER A CA 1
ATOM 701 C C . SER A 1 91 ? 3.842 -23.092 -3.094 1.00 41.94 91 SER A C 1
ATOM 703 O O . SER A 1 91 ? 3.581 -22.454 -2.078 1.00 41.94 91 SER A O 1
ATOM 705 N N . ASN A 1 92 ? 3.327 -24.282 -3.399 1.00 47.22 92 ASN A N 1
ATOM 706 C CA . ASN A 1 92 ? 2.727 -25.250 -2.499 1.00 47.22 92 ASN A CA 1
ATOM 707 C C . ASN A 1 92 ? 3.196 -25.084 -1.047 1.00 47.22 92 ASN A C 1
ATOM 709 O O . ASN A 1 92 ? 4.264 -25.566 -0.686 1.00 47.22 92 ASN A O 1
ATOM 713 N N . ASN A 1 93 ? 2.362 -24.499 -0.197 1.00 45.59 93 ASN A N 1
ATOM 714 C CA . ASN A 1 93 ? 2.222 -25.009 1.158 1.00 45.59 93 ASN A CA 1
ATOM 715 C C . ASN A 1 93 ? 0.825 -24.672 1.672 1.00 45.59 93 ASN A 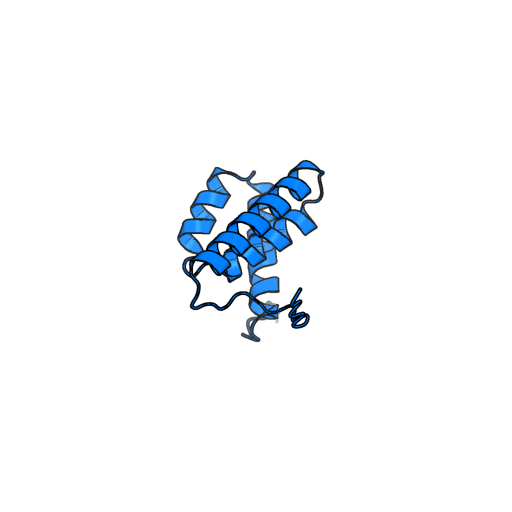C 1
ATOM 717 O O . ASN A 1 93 ? 0.630 -23.837 2.552 1.00 45.59 93 ASN A O 1
ATOM 721 N N . ALA A 1 94 ? -0.164 -25.334 1.066 1.00 47.53 94 ALA A N 1
ATOM 722 C CA . ALA A 1 94 ? -1.406 -25.598 1.762 1.00 47.53 94 ALA A CA 1
ATOM 723 C C . ALA A 1 94 ? -1.031 -26.308 3.066 1.00 47.53 94 ALA A C 1
ATOM 725 O O . ALA A 1 94 ? -0.447 -27.392 3.056 1.00 47.53 94 ALA A O 1
ATOM 726 N N . THR A 1 95 ? -1.311 -25.646 4.179 1.00 46.47 95 THR A N 1
ATOM 727 C CA . THR A 1 95 ? -1.391 -26.262 5.492 1.00 46.47 95 THR A CA 1
ATOM 728 C C . THR A 1 95 ? -2.419 -27.384 5.403 1.00 46.47 95 THR A C 1
ATOM 730 O O . THR A 1 95 ? -3.620 -27.142 5.507 1.00 46.47 95 THR A O 1
ATOM 733 N N . VAL A 1 96 ? -1.949 -28.609 5.172 1.00 50.09 96 VAL A N 1
ATOM 734 C CA . VAL A 1 96 ? -2.707 -29.815 5.498 1.00 50.09 96 VAL A CA 1
ATOM 735 C C . VAL A 1 96 ? -2.596 -29.989 7.008 1.00 50.09 96 VAL A C 1
ATOM 737 O O . VAL A 1 96 ? -1.741 -30.689 7.536 1.00 50.09 96 VAL A O 1
ATOM 740 N N . SER A 1 97 ? -3.406 -29.221 7.727 1.00 48.34 97 SER A N 1
ATOM 741 C CA . SER A 1 97 ? -3.793 -29.586 9.081 1.00 48.34 97 SER A CA 1
ATOM 742 C C . SER A 1 97 ? -5.010 -30.486 8.923 1.00 48.34 97 SER A C 1
ATOM 744 O O . SER A 1 97 ? -6.137 -30.005 8.955 1.00 48.34 97 SER A O 1
ATOM 746 N N . GLU A 1 98 ? -4.772 -31.768 8.660 1.00 52.75 98 GLU A N 1
ATOM 747 C CA . GLU A 1 98 ? -5.790 -32.796 8.852 1.00 52.75 98 GLU A CA 1
ATOM 748 C C . GLU A 1 98 ? -5.318 -33.684 10.000 1.00 52.75 98 GLU A C 1
ATOM 750 O O . GLU A 1 98 ?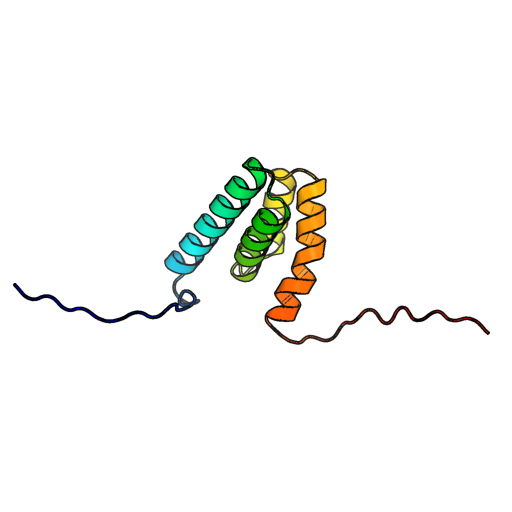 -4.226 -34.249 9.989 1.00 52.75 98 GLU A O 1
ATOM 755 N N . ASP A 1 99 ? -6.144 -33.619 11.031 1.00 54.25 99 ASP A N 1
ATOM 756 C CA . ASP A 1 99 ? -6.038 -34.130 12.384 1.00 54.25 99 ASP A CA 1
ATOM 757 C C . ASP A 1 99 ? -5.742 -35.639 12.411 1.00 54.25 99 ASP A C 1
ATOM 759 O O . ASP A 1 99 ? -6.389 -36.434 11.728 1.00 54.25 99 ASP A O 1
ATOM 763 N N . ASP A 1 100 ? -4.767 -36.013 13.234 1.00 69.06 100 ASP A N 1
ATOM 764 C CA . ASP A 1 100 ? -4.561 -37.361 13.757 1.00 69.06 100 ASP A CA 1
ATOM 765 C C . ASP A 1 100 ? -5.666 -37.647 14.786 1.00 69.06 100 ASP A C 1
ATOM 767 O O . ASP A 1 100 ? -5.643 -37.067 15.869 1.00 69.06 100 ASP A O 1
ATOM 771 N N . VAL A 1 101 ? -6.641 -38.505 14.458 1.00 61.47 101 VAL A N 1
ATOM 772 C CA . VAL A 1 101 ? -7.484 -39.178 15.464 1.00 61.47 101 VAL A CA 1
ATOM 773 C C . VAL A 1 101 ? -8.061 -40.502 14.940 1.00 61.47 101 VAL A C 1
ATOM 775 O O . VAL A 1 101 ? -8.989 -40.513 14.134 1.00 61.47 101 VAL A O 1
ATOM 778 N N . GLU A 1 102 ? -7.499 -41.570 15.521 1.00 54.31 102 GLU A N 1
ATOM 779 C CA . GLU A 1 102 ? -7.976 -42.959 15.724 1.00 54.31 102 GLU A CA 1
ATOM 780 C C . GLU A 1 102 ? -7.975 -43.973 14.560 1.00 54.31 102 GLU A C 1
ATOM 782 O O . GLU A 1 102 ? -8.784 -43.870 13.611 1.00 54.31 102 GLU A O 1
#

InterPro domains:
  IPR002056 Protein import receptor MAS20 [PF02064] (6-86)
  IPR002056 Protein import receptor MAS20 [PR00351] (13-35)
  IPR002056 Protein import receptor MAS20 [PR00351] (50-70)
  IPR002056 Protein import receptor MAS20 [PTHR12430] (6-94)
  IPR022422 Protein import receptor MAS20, metazoan [PR01989] (13-26)
  IPR022422 Protein import receptor MAS20, metazoan [PR01989] (28-42)
  IPR022422 Protein import receptor MAS20, metazoan [PR01989] (47-56)
  IPR022422 Protein import receptor MAS20, metazoan [PR01989] (58-70)
  IPR022422 Protein import receptor MAS20, metazoan [PR01989] (74-91)
  IPR023392 Mitochondrial outer membrane translocase complex, Tom20 domain superfamily [G3DSA:1.20.960.10] (6-102)
  IPR023392 Mitochondrial outer membrane translocase complex, Tom20 domain superfamily [SSF47157] (10-87)

Radius of gyration: 17.78 Å; chains: 1; bounding box: 28×63×50 Å

Secondary structure (DSSP, 8-state):
--------------TT-HHHHHHHHHHHHHHHHHHHHHT-HHHHHHHHHHHHHH-S-HHHHHHHHHHHS-HHHHHHHHHHHHHHHHHHS-------------

Foldseek 3Di:
DDDDDDDDDPDDPDLVPPVSLVVLLVVLQVQLVVCVVVVNLVSSLVSNLVSLVSDPDNPVSLVVCPVVDDPVSSVVNVVCNVVVVCVVPPDDDDPPPDDDDD

Organism: NCBI:txid197152

pLDDT: mean 73.76, std 16.29, range [41.94, 92.5]

Sequence (102 aa):
MKANMKNTSSKLPNMNDHEAVQKFFIQEVQLGEELLGQGDVEGGVEHLANAVSVCGQPQQLLQVLQQTLPPQVFFLLMQQLPTIMNKGFPSNNATVSEDDVE